Protein AF-A0A7Y4H2J7-F1 (afdb_monomer)

Foldseek 3Di:
DPVVLLVVQLVVQLVVLLVVLVVLVVVVVVVVVVCVVPVDDPPVVVVVSVVVCCVSCPPVVPPPCPPPDPVVVVVSSSVSSSVRSNVVSVVVVVVVVVVVVVVVVVVVVVVVVVVVPPD

Organism: NCBI:txid2721160

Secondary structure (DSSP, 8-state):
--HHHHHHHHHHHHHHHHHHHHHHHHHHHHHHHHHHHH----HHHHHHHHHHHHHHHTTGGGS--TT--HHHHHHHHHHHHHHHHHHHHHHHHHHHHHHHHHHHHHHHHHHHHHHTS--

Structure (mmCIF, N/CA/C/O backbone):
data_AF-A0A7Y4H2J7-F1
#
_entry.id   AF-A0A7Y4H2J7-F1
#
loop_
_atom_site.group_PDB
_atom_site.id
_atom_site.type_symbol
_atom_site.label_atom_id
_atom_site.label_alt_id
_atom_site.label_comp_id
_atom_site.label_asym_id
_atom_site.label_entity_id
_atom_site.label_seq_id
_atom_site.pdbx_PDB_ins_code
_atom_site.Cartn_x
_atom_site.Cartn_y
_atom_site.Cartn_z
_atom_site.occupancy
_atom_site.B_iso_or_equiv
_atom_site.auth_seq_id
_atom_site.auth_comp_id
_atom_site.auth_asym_id
_atom_site.auth_atom_id
_atom_site.pdbx_PDB_model_num
ATOM 1 N N . MET A 1 1 ? -19.366 -4.666 12.935 1.00 59.28 1 MET A N 1
ATOM 2 C CA . MET A 1 1 ? -18.239 -3.996 12.238 1.00 59.28 1 MET A CA 1
ATOM 3 C C . MET A 1 1 ? -18.706 -2.626 11.799 1.00 59.28 1 MET A C 1
ATOM 5 O O . MET A 1 1 ? -19.719 -2.571 11.117 1.00 59.28 1 MET A O 1
ATOM 9 N N . ASN A 1 2 ? -18.020 -1.538 12.163 1.00 81.06 2 ASN A N 1
ATOM 10 C CA . ASN A 1 2 ? -18.347 -0.237 11.579 1.00 81.06 2 ASN A CA 1
ATOM 11 C C . ASN A 1 2 ? -17.718 -0.185 10.178 1.00 81.06 2 ASN A C 1
ATOM 13 O O . ASN A 1 2 ? -16.576 0.245 10.022 1.00 81.06 2 ASN A O 1
ATOM 17 N N . ARG A 1 3 ? -18.420 -0.781 9.202 1.00 84.56 3 ARG A N 1
ATOM 18 C CA . ARG A 1 3 ? -17.918 -1.056 7.843 1.00 84.56 3 ARG A CA 1
ATOM 19 C C . ARG A 1 3 ? -17.367 0.211 7.187 1.00 84.56 3 ARG A C 1
ATOM 21 O O . ARG A 1 3 ? -16.305 0.156 6.586 1.00 84.56 3 ARG A O 1
ATOM 28 N N . LEU A 1 4 ? -18.022 1.349 7.420 1.00 88.88 4 LEU A N 1
ATOM 29 C CA . LEU A 1 4 ? -17.600 2.657 6.921 1.00 88.88 4 LEU A CA 1
ATOM 30 C C . LEU A 1 4 ? -16.194 3.041 7.395 1.00 88.88 4 LEU A C 1
ATOM 32 O O . LEU A 1 4 ? -15.359 3.380 6.572 1.00 88.88 4 LEU A O 1
ATOM 36 N N . ARG A 1 5 ? -15.886 2.899 8.692 1.00 87.75 5 ARG A N 1
ATOM 37 C CA . ARG A 1 5 ? -14.550 3.226 9.226 1.00 87.75 5 ARG A CA 1
ATOM 38 C C . ARG A 1 5 ? -13.448 2.366 8.606 1.00 87.75 5 ARG A C 1
ATOM 40 O O . ARG A 1 5 ? -12.391 2.890 8.282 1.00 87.75 5 ARG A O 1
ATOM 47 N N . TYR A 1 6 ? -13.689 1.062 8.449 1.00 91.69 6 TYR A N 1
ATOM 48 C CA . TYR A 1 6 ? -12.727 0.171 7.794 1.00 91.69 6 TYR A CA 1
ATOM 49 C C . TYR A 1 6 ? -12.506 0.577 6.332 1.00 91.69 6 TYR A C 1
ATOM 51 O O . TYR A 1 6 ? -11.363 0.715 5.914 1.00 91.69 6 TYR A O 1
ATOM 59 N N . LEU A 1 7 ? -13.589 0.836 5.590 1.00 93.06 7 LEU A N 1
ATOM 60 C CA . LEU A 1 7 ? -13.511 1.272 4.194 1.00 93.06 7 LEU A CA 1
ATOM 61 C C . LEU A 1 7 ? -12.771 2.606 4.049 1.00 93.06 7 LEU A C 1
ATOM 63 O O . LEU A 1 7 ? -11.954 2.740 3.146 1.00 93.06 7 LEU A O 1
ATOM 67 N N . THR A 1 8 ? -12.990 3.566 4.953 1.00 93.38 8 THR A N 1
ATOM 68 C CA . THR A 1 8 ? -12.246 4.834 4.958 1.00 93.38 8 THR A CA 1
ATOM 69 C C . THR A 1 8 ? -10.754 4.607 5.184 1.00 93.38 8 THR A C 1
ATOM 71 O O . THR A 1 8 ? -9.944 5.136 4.430 1.00 93.38 8 THR A O 1
ATOM 74 N N . ILE A 1 9 ? -10.376 3.799 6.182 1.00 92.19 9 ILE A N 1
ATOM 75 C CA . ILE A 1 9 ? -8.966 3.475 6.448 1.00 92.19 9 ILE A CA 1
ATOM 76 C C . ILE A 1 9 ? -8.343 2.789 5.226 1.00 92.19 9 ILE A C 1
ATOM 78 O O . ILE A 1 9 ? -7.267 3.186 4.788 1.00 92.19 9 ILE A O 1
ATOM 82 N N . ALA A 1 10 ? -9.035 1.807 4.643 1.00 94.56 10 ALA A N 1
ATOM 83 C CA . ALA A 1 10 ? -8.568 1.092 3.461 1.00 94.56 10 ALA A CA 1
ATOM 84 C C . ALA A 1 10 ? -8.386 2.020 2.252 1.00 94.56 10 ALA A C 1
ATOM 86 O O . ALA A 1 10 ? -7.359 1.945 1.586 1.00 94.56 10 ALA A O 1
ATOM 87 N N . ALA A 1 11 ? -9.331 2.930 1.997 1.00 95.06 11 ALA A N 1
ATOM 88 C CA . ALA A 1 11 ? -9.249 3.889 0.897 1.00 95.06 11 ALA A CA 1
ATOM 89 C C . ALA A 1 11 ? -8.085 4.880 1.068 1.00 95.06 11 ALA A C 1
ATOM 91 O O . ALA A 1 11 ? -7.360 5.156 0.111 1.00 95.06 11 ALA A O 1
ATOM 92 N N . VAL A 1 12 ? -7.870 5.381 2.290 1.00 96.19 12 VAL A N 1
ATOM 93 C CA . VAL A 1 12 ? -6.732 6.261 2.600 1.00 96.19 12 VAL A CA 1
ATOM 94 C C . VAL A 1 12 ? -5.415 5.520 2.380 1.00 96.19 12 VAL A C 1
ATOM 96 O O . VAL A 1 12 ? -4.541 6.028 1.684 1.00 96.19 12 VAL A O 1
ATOM 99 N N . LEU A 1 13 ? -5.285 4.301 2.908 1.00 95.62 13 LEU A N 1
ATOM 100 C CA . LEU A 1 13 ? -4.069 3.498 2.757 1.00 95.62 13 LEU A CA 1
ATOM 101 C C . LEU A 1 13 ? -3.811 3.108 1.298 1.00 95.62 13 LEU A C 1
ATOM 103 O O . LEU A 1 13 ? -2.668 3.170 0.858 1.00 95.62 13 LEU A O 1
ATOM 107 N N . ALA A 1 14 ? -4.855 2.788 0.530 1.00 94.69 14 ALA A N 1
ATOM 108 C CA . ALA A 1 14 ? -4.740 2.531 -0.903 1.00 94.69 14 ALA A CA 1
ATOM 109 C C . ALA A 1 14 ? -4.245 3.766 -1.667 1.00 94.69 14 ALA A C 1
ATOM 111 O O . ALA A 1 14 ? -3.372 3.654 -2.522 1.00 94.69 14 ALA A O 1
ATOM 112 N N . THR A 1 15 ? -4.759 4.952 -1.332 1.00 95.94 15 THR A N 1
ATOM 113 C CA . THR A 1 15 ? -4.336 6.214 -1.959 1.00 95.94 15 THR A CA 1
ATOM 114 C C . THR A 1 15 ? -2.878 6.530 -1.636 1.00 95.94 15 THR A C 1
ATOM 116 O O . THR A 1 15 ? -2.102 6.849 -2.533 1.00 95.94 15 THR A O 1
ATOM 119 N N . VAL A 1 16 ? -2.482 6.398 -0.366 1.00 95.31 16 VAL A N 1
ATOM 120 C CA . VAL A 1 16 ? -1.089 6.595 0.064 1.00 95.31 16 VAL A CA 1
ATOM 121 C C . VAL A 1 16 ? -0.165 5.612 -0.652 1.00 95.31 16 VAL A C 1
ATOM 123 O O . VAL A 1 16 ? 0.856 6.026 -1.193 1.00 95.31 16 VAL A O 1
ATOM 126 N N . HIS A 1 17 ? -0.543 4.333 -0.710 1.00 95.38 17 HIS A N 1
ATOM 127 C CA . HIS A 1 17 ? 0.221 3.311 -1.417 1.00 95.38 17 HIS A CA 1
ATOM 128 C C . HIS A 1 17 ? 0.386 3.646 -2.904 1.00 95.38 17 HIS A C 1
ATOM 130 O O . HIS A 1 17 ? 1.494 3.574 -3.430 1.00 95.38 17 HIS A O 1
ATOM 136 N N . LEU A 1 18 ? -0.696 4.054 -3.575 1.00 92.81 18 LEU A N 1
ATOM 137 C CA . LEU A 1 18 ? -0.660 4.429 -4.986 1.00 92.81 18 LEU A CA 1
ATOM 138 C C . LEU A 1 18 ? 0.305 5.594 -5.234 1.00 92.81 18 LEU A C 1
ATOM 140 O O . LEU A 1 18 ? 1.129 5.522 -6.141 1.00 92.81 18 LEU A O 1
ATOM 144 N N . LEU A 1 19 ? 0.239 6.648 -4.415 1.00 94.00 19 LEU A N 1
ATOM 145 C CA . LEU A 1 19 ? 1.144 7.794 -4.531 1.00 94.00 19 LEU A CA 1
ATOM 146 C C . LEU A 1 19 ? 2.604 7.397 -4.299 1.00 94.00 19 LEU A C 1
ATOM 148 O O . LEU A 1 19 ? 3.478 7.859 -5.034 1.00 94.00 19 LEU A O 1
ATOM 152 N N . LEU A 1 20 ? 2.873 6.526 -3.321 1.00 91.12 20 LEU A N 1
ATOM 153 C CA . LEU A 1 20 ? 4.211 5.977 -3.094 1.00 91.12 20 LEU A CA 1
ATOM 154 C C . LEU A 1 20 ? 4.704 5.184 -4.308 1.00 91.12 20 LEU A C 1
ATOM 156 O O . LEU A 1 20 ? 5.807 5.442 -4.780 1.00 91.12 20 LEU A O 1
ATOM 160 N N . ALA A 1 21 ? 3.888 4.276 -4.847 1.00 88.19 21 ALA A N 1
ATOM 161 C CA . ALA A 1 21 ? 4.245 3.464 -6.009 1.00 88.19 21 ALA A CA 1
ATOM 162 C C . ALA A 1 21 ? 4.537 4.322 -7.251 1.00 88.19 21 ALA A C 1
ATOM 164 O O . ALA A 1 21 ? 5.541 4.106 -7.926 1.00 88.19 21 ALA A O 1
ATOM 165 N N . LEU A 1 22 ? 3.710 5.337 -7.526 1.00 89.50 22 LEU A N 1
ATOM 166 C CA . LEU A 1 22 ? 3.918 6.260 -8.648 1.00 89.50 22 LEU A CA 1
ATOM 167 C C . LEU A 1 22 ? 5.172 7.120 -8.470 1.00 89.50 22 LEU A C 1
ATOM 169 O O . LEU A 1 22 ? 5.951 7.276 -9.409 1.00 89.50 22 LEU A O 1
ATOM 173 N N . SER A 1 23 ? 5.382 7.656 -7.264 1.00 88.44 23 SER A N 1
ATOM 174 C CA . SER A 1 23 ? 6.575 8.452 -6.953 1.00 88.44 23 SER A CA 1
ATOM 175 C C . SER A 1 23 ? 7.835 7.611 -7.119 1.00 88.44 23 SER A C 1
ATOM 177 O O . SER A 1 23 ? 8.835 8.077 -7.658 1.00 88.44 23 SER A O 1
ATOM 179 N N . PHE A 1 24 ? 7.767 6.349 -6.699 1.00 85.50 24 PHE A N 1
ATOM 180 C CA . PHE A 1 24 ? 8.875 5.424 -6.813 1.00 85.50 24 PHE A CA 1
ATOM 181 C C . PHE A 1 24 ? 9.199 5.073 -8.263 1.00 85.50 24 PHE A C 1
ATOM 183 O O . PHE A 1 24 ? 10.352 5.182 -8.666 1.00 85.50 24 PHE A O 1
ATOM 190 N N . LEU A 1 25 ? 8.184 4.756 -9.073 1.00 82.69 25 LEU A N 1
ATOM 191 C CA . LEU A 1 25 ? 8.354 4.534 -10.511 1.00 82.69 25 LEU A CA 1
ATOM 192 C C . LEU A 1 25 ? 9.017 5.734 -11.199 1.00 82.69 25 LEU A C 1
ATOM 194 O O . LEU A 1 25 ? 9.909 5.549 -12.024 1.00 82.69 25 LEU A O 1
ATOM 198 N N . LEU A 1 26 ? 8.628 6.959 -10.831 1.00 86.44 26 LEU A N 1
ATOM 199 C CA . LEU A 1 26 ? 9.217 8.179 -11.382 1.00 86.44 26 LEU A CA 1
ATOM 200 C C . LEU A 1 26 ? 10.697 8.337 -10.996 1.00 86.44 26 LEU A C 1
ATOM 202 O O . LEU A 1 26 ? 11.525 8.673 -11.843 1.00 86.44 26 LEU A O 1
ATOM 206 N N . VAL A 1 27 ? 11.041 8.070 -9.732 1.00 83.88 27 VAL A N 1
ATOM 207 C CA . VAL A 1 27 ? 12.430 8.108 -9.251 1.00 83.88 27 VAL A CA 1
ATOM 208 C C . VAL A 1 27 ? 13.273 7.034 -9.938 1.00 83.88 27 VAL A C 1
ATOM 210 O O . VAL A 1 27 ? 14.350 7.347 -10.437 1.00 83.88 27 VAL A O 1
ATOM 213 N N . SER A 1 28 ? 12.782 5.796 -10.025 1.00 78.94 28 SER A N 1
ATOM 214 C CA . SER A 1 28 ? 13.473 4.701 -10.714 1.00 78.94 28 SER A CA 1
ATOM 215 C C . SER A 1 28 ? 13.702 5.009 -12.193 1.00 78.94 28 SER A C 1
ATOM 217 O O . SER A 1 28 ? 14.790 4.753 -12.702 1.00 78.94 28 SER A O 1
ATOM 219 N N . PHE A 1 29 ? 12.720 5.609 -12.872 1.00 80.75 29 PHE A N 1
ATOM 220 C CA . PHE A 1 29 ? 12.871 6.047 -14.260 1.00 80.75 29 PHE A CA 1
ATOM 221 C C . PHE A 1 29 ? 13.964 7.118 -14.403 1.00 80.75 29 PHE A C 1
ATOM 223 O O . PHE A 1 29 ? 14.843 6.985 -15.252 1.00 80.75 29 PHE A O 1
ATOM 230 N N . SER A 1 30 ? 13.959 8.130 -13.527 1.00 81.69 30 SER A N 1
ATOM 231 C CA . SER A 1 30 ? 14.956 9.211 -13.515 1.00 81.69 30 SER A CA 1
ATOM 232 C C . SER A 1 30 ? 16.381 8.703 -13.243 1.00 81.69 30 SER A C 1
ATOM 234 O O . SER A 1 30 ? 17.330 9.060 -13.948 1.00 81.69 30 SER A O 1
ATOM 236 N N . LEU A 1 31 ? 16.538 7.803 -12.265 1.00 76.81 31 LEU A N 1
ATOM 237 C CA . LEU A 1 31 ? 17.818 7.148 -11.974 1.00 76.81 31 LEU A CA 1
ATOM 238 C C . LEU A 1 31 ? 18.293 6.290 -13.151 1.00 76.81 31 LEU A C 1
ATOM 240 O O . LEU A 1 31 ? 19.470 6.335 -13.505 1.00 76.81 31 LEU A O 1
ATOM 244 N N . GLY A 1 32 ? 17.375 5.560 -13.793 1.00 72.00 32 GLY A N 1
ATOM 245 C CA . GLY A 1 32 ? 17.662 4.784 -14.994 1.00 72.00 32 GLY A CA 1
ATOM 246 C C . GLY A 1 32 ? 18.234 5.654 -16.112 1.00 72.00 32 GLY A C 1
ATOM 247 O O . GLY A 1 32 ? 19.284 5.323 -16.658 1.00 72.00 32 GLY A O 1
ATOM 248 N N . THR A 1 33 ? 17.607 6.800 -16.401 1.00 75.81 33 THR A N 1
ATOM 249 C CA . THR A 1 33 ? 18.108 7.751 -17.408 1.00 75.81 33 THR A CA 1
ATOM 250 C C . THR A 1 33 ? 19.465 8.348 -17.030 1.00 75.81 33 THR A C 1
ATOM 252 O O . THR A 1 33 ? 20.367 8.381 -17.862 1.00 75.81 33 THR A O 1
ATOM 255 N N . GLY A 1 34 ? 19.672 8.718 -15.761 1.00 68.00 34 GLY A N 1
ATOM 256 C CA . GLY A 1 34 ? 20.949 9.273 -15.297 1.00 68.00 34 GLY A CA 1
ATOM 257 C C . GLY A 1 34 ? 22.117 8.280 -15.350 1.00 68.00 34 GLY A C 1
ATOM 258 O O . GLY A 1 34 ? 23.270 8.687 -15.514 1.00 68.00 34 GLY A O 1
ATOM 259 N N . ARG A 1 35 ? 21.849 6.970 -15.257 1.00 67.25 35 ARG A N 1
ATOM 260 C CA . ARG A 1 35 ? 22.872 5.925 -15.431 1.00 67.25 35 ARG A CA 1
ATOM 261 C C . ARG A 1 35 ? 23.418 5.889 -16.857 1.00 67.25 35 ARG A C 1
ATOM 263 O O . ARG A 1 35 ? 24.622 5.718 -17.037 1.00 67.25 35 ARG A O 1
ATOM 270 N N . PHE A 1 36 ? 22.548 6.052 -17.855 1.00 64.69 36 PHE A N 1
ATOM 271 C CA . PHE A 1 36 ? 22.956 6.064 -19.263 1.00 64.69 36 PHE A CA 1
ATOM 272 C C . PHE A 1 36 ? 23.845 7.266 -19.598 1.00 64.69 36 PHE A C 1
ATOM 274 O O . PHE A 1 36 ? 24.759 7.120 -20.406 1.00 64.69 36 PHE A O 1
ATOM 281 N N . ASP A 1 37 ? 23.640 8.398 -18.923 1.00 67.44 37 ASP A N 1
ATOM 282 C CA . ASP A 1 37 ? 24.436 9.610 -19.141 1.00 67.44 37 ASP A CA 1
ATOM 283 C C . ASP A 1 37 ? 25.767 9.614 -18.368 1.00 67.44 37 ASP A C 1
ATOM 285 O O . ASP A 1 37 ? 26.753 10.183 -18.833 1.00 67.44 37 ASP A O 1
ATOM 289 N N . SER A 1 38 ? 25.819 8.995 -17.182 1.00 66.25 38 SER A N 1
ATOM 290 C CA . SER A 1 38 ? 26.983 9.081 -16.280 1.00 66.25 38 SER A CA 1
ATOM 291 C C . SER A 1 38 ? 27.955 7.899 -16.355 1.00 66.25 38 SER A C 1
ATOM 293 O O . SER A 1 38 ? 29.102 8.041 -15.936 1.00 66.25 38 SER A O 1
ATOM 295 N N . GLY A 1 39 ? 27.523 6.730 -16.849 1.00 65.69 39 GLY A N 1
ATOM 296 C CA . GLY A 1 39 ? 28.357 5.521 -16.946 1.00 65.69 39 GLY A CA 1
ATOM 297 C C . GLY A 1 39 ? 28.882 4.971 -15.606 1.00 65.69 39 GLY A C 1
ATOM 298 O O . GLY A 1 39 ? 29.746 4.097 -15.608 1.00 65.69 39 GLY A O 1
ATOM 299 N N . GLY A 1 40 ? 28.399 5.485 -14.469 1.00 69.25 40 GLY A N 1
ATOM 300 C CA . GLY A 1 40 ? 28.871 5.129 -13.129 1.00 69.25 40 GLY A CA 1
ATOM 301 C C . GLY A 1 40 ? 28.232 3.859 -12.555 1.00 69.25 40 GLY A C 1
ATOM 302 O O . GLY A 1 40 ? 27.118 3.483 -12.923 1.00 69.25 40 GLY A O 1
ATOM 303 N N . ASP A 1 41 ? 28.926 3.217 -11.609 1.00 70.62 41 ASP A N 1
ATOM 304 C CA . ASP A 1 41 ? 28.403 2.073 -10.851 1.00 70.62 41 ASP A CA 1
ATOM 305 C C . ASP A 1 41 ? 27.268 2.524 -9.913 1.00 70.62 41 ASP A C 1
ATOM 307 O O . ASP A 1 41 ? 27.469 3.313 -8.989 1.00 70.62 41 ASP A O 1
ATOM 311 N N . MET A 1 42 ? 26.058 2.027 -10.178 1.00 72.06 42 MET A N 1
ATOM 312 C CA . MET A 1 42 ? 24.835 2.311 -9.417 1.00 72.06 42 MET A CA 1
ATOM 313 C C . MET A 1 42 ? 24.269 1.061 -8.725 1.00 72.06 42 MET A C 1
ATOM 315 O O . MET A 1 42 ? 23.106 1.053 -8.322 1.00 72.06 42 MET A O 1
ATOM 319 N N . SER A 1 43 ? 25.077 0.012 -8.547 1.00 77.00 43 SER A N 1
ATOM 320 C CA . SER A 1 43 ? 24.641 -1.295 -8.027 1.00 77.00 43 SER A CA 1
ATOM 321 C C . SER A 1 43 ? 23.847 -1.233 -6.710 1.00 77.00 43 SER A C 1
ATOM 323 O O . SER A 1 4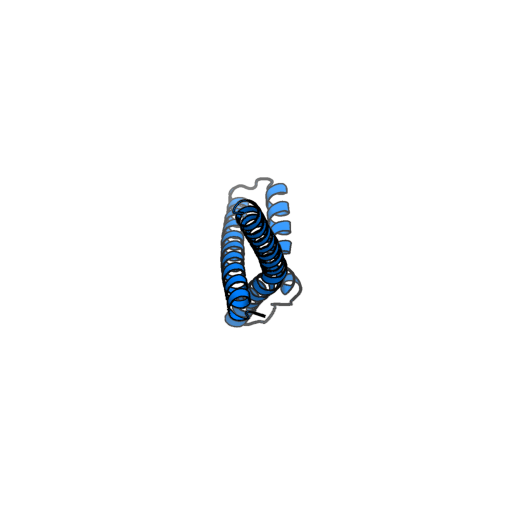3 ? 22.857 -1.948 -6.544 1.00 77.00 43 SER A O 1
ATOM 325 N N . GLN A 1 44 ? 24.212 -0.345 -5.778 1.00 80.12 44 GLN A N 1
ATOM 326 C CA . GLN A 1 44 ? 23.469 -0.172 -4.519 1.00 80.12 44 GLN A CA 1
ATOM 327 C C . GLN A 1 44 ? 22.095 0.482 -4.716 1.00 80.12 44 GLN A C 1
ATOM 329 O O . GLN A 1 44 ? 21.113 0.054 -4.109 1.00 80.12 44 GLN A O 1
ATOM 334 N N . LEU A 1 45 ? 22.013 1.502 -5.574 1.00 79.38 45 LEU A N 1
ATOM 335 C CA . LEU A 1 45 ? 20.755 2.179 -5.896 1.00 79.38 45 LEU A CA 1
ATOM 336 C C . LEU A 1 45 ? 19.806 1.238 -6.640 1.00 79.38 45 LEU A C 1
ATOM 338 O O . LEU A 1 45 ? 18.615 1.226 -6.353 1.00 79.38 45 LEU A O 1
ATOM 342 N N . GLU A 1 46 ? 20.338 0.412 -7.538 1.00 77.38 46 GLU A N 1
ATOM 343 C CA . GLU A 1 46 ? 19.584 -0.595 -8.287 1.00 77.3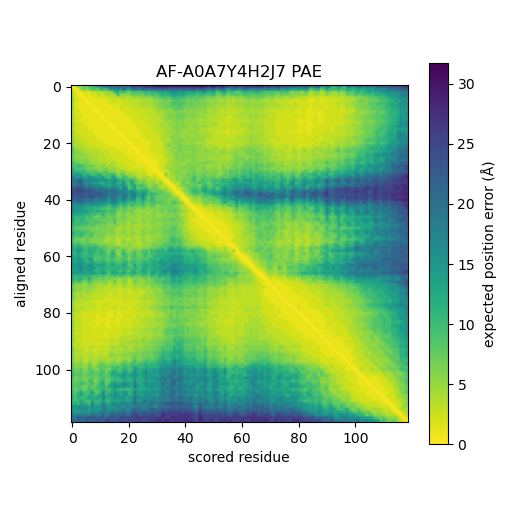8 46 GLU A CA 1
ATOM 344 C C . GLU A 1 46 ? 19.034 -1.701 -7.370 1.00 77.38 46 GLU A C 1
ATOM 346 O O . GLU A 1 46 ? 17.881 -2.110 -7.508 1.00 77.38 46 GLU A O 1
ATOM 351 N N . SER A 1 47 ? 19.805 -2.125 -6.362 1.00 82.31 47 SER A N 1
ATOM 352 C CA . SER A 1 47 ? 19.350 -3.079 -5.341 1.00 82.31 47 SER A CA 1
ATOM 353 C C . SER A 1 47 ? 18.195 -2.526 -4.495 1.00 82.31 47 SER A C 1
ATOM 355 O O . SER A 1 47 ? 17.166 -3.184 -4.331 1.00 82.31 47 SER A O 1
ATOM 357 N N . ILE A 1 48 ? 18.316 -1.281 -4.016 1.00 82.94 48 ILE A N 1
ATOM 358 C CA . ILE A 1 48 ? 17.244 -0.605 -3.267 1.00 82.94 48 ILE A CA 1
ATOM 359 C C . ILE A 1 48 ? 16.017 -0.388 -4.161 1.00 82.94 48 ILE A C 1
ATOM 361 O O . ILE A 1 48 ? 14.891 -0.618 -3.718 1.00 82.94 48 ILE A O 1
ATOM 365 N N . ALA A 1 49 ? 16.239 0.008 -5.420 1.00 80.00 49 ALA A N 1
ATOM 366 C CA . ALA A 1 49 ? 15.199 0.144 -6.432 1.00 80.00 49 ALA A CA 1
ATOM 367 C C . ALA A 1 49 ? 14.398 -1.151 -6.580 1.00 80.00 49 ALA A C 1
ATOM 369 O O . ALA A 1 49 ? 13.178 -1.157 -6.445 1.00 80.00 49 ALA A O 1
ATOM 370 N N . THR A 1 50 ? 15.107 -2.259 -6.763 1.00 81.06 50 THR A N 1
ATOM 371 C CA . THR A 1 50 ? 14.516 -3.584 -6.949 1.00 81.06 50 THR A CA 1
ATOM 372 C C . THR A 1 50 ? 13.739 -4.033 -5.715 1.00 81.06 50 THR A C 1
ATOM 374 O O . THR A 1 50 ? 12.581 -4.419 -5.833 1.00 81.06 50 THR A O 1
ATOM 377 N N . ALA A 1 51 ? 14.321 -3.915 -4.517 1.00 84.06 51 ALA A N 1
ATOM 378 C CA . ALA A 1 51 ? 13.663 -4.331 -3.279 1.00 84.06 51 ALA A CA 1
ATOM 379 C C . ALA A 1 51 ? 12.367 -3.548 -3.001 1.00 84.06 51 ALA A C 1
ATOM 381 O O . ALA A 1 51 ? 11.365 -4.116 -2.565 1.00 84.06 51 ALA A O 1
ATOM 382 N N . LEU A 1 52 ? 12.370 -2.240 -3.264 1.00 82.75 52 LEU A N 1
ATOM 383 C CA . LEU A 1 52 ? 11.188 -1.394 -3.103 1.00 82.75 52 LEU A CA 1
ATOM 384 C C . LEU A 1 52 ? 10.148 -1.649 -4.197 1.00 82.75 52 LEU A C 1
ATOM 386 O O . LEU A 1 52 ? 8.958 -1.678 -3.889 1.00 82.75 52 LEU A O 1
ATOM 390 N N . SER A 1 53 ? 10.570 -1.892 -5.439 1.00 80.62 53 SER A N 1
ATOM 391 C CA . SER A 1 53 ? 9.672 -2.336 -6.508 1.00 80.62 53 SER A CA 1
ATOM 392 C C . SER A 1 53 ? 9.009 -3.664 -6.158 1.00 80.62 53 SER A C 1
ATOM 394 O O . SER A 1 53 ? 7.792 -3.772 -6.275 1.00 80.62 53 SER A O 1
ATOM 396 N N . ASP A 1 54 ? 9.760 -4.638 -5.648 1.00 82.81 54 ASP A N 1
ATOM 397 C CA . ASP A 1 54 ? 9.213 -5.919 -5.203 1.00 82.81 54 ASP A CA 1
ATOM 398 C C . ASP A 1 54 ? 8.216 -5.741 -4.057 1.00 82.81 54 ASP A C 1
ATOM 400 O O . ASP A 1 54 ? 7.141 -6.338 -4.076 1.00 82.81 54 ASP A O 1
ATOM 404 N N . ALA A 1 55 ? 8.525 -4.893 -3.076 1.00 82.06 55 ALA A N 1
ATOM 405 C CA . ALA A 1 55 ? 7.632 -4.639 -1.950 1.00 82.06 55 ALA A CA 1
ATOM 406 C C . ALA A 1 55 ? 6.336 -3.930 -2.377 1.00 82.06 55 ALA A C 1
ATOM 408 O O . ALA A 1 55 ? 5.250 -4.350 -1.983 1.00 82.06 55 ALA A O 1
ATOM 409 N N . LEU A 1 56 ? 6.443 -2.874 -3.188 1.00 83.81 56 LEU A N 1
ATOM 410 C CA . LEU A 1 56 ? 5.307 -2.043 -3.599 1.00 83.81 56 LEU A CA 1
ATOM 411 C C . LEU A 1 56 ? 4.448 -2.714 -4.673 1.00 83.81 56 LEU A C 1
ATOM 413 O O . LEU A 1 56 ? 3.244 -2.477 -4.731 1.00 83.81 56 LEU A O 1
ATOM 417 N N . LEU A 1 57 ? 5.042 -3.536 -5.538 1.00 82.56 57 LEU A N 1
ATOM 418 C CA . LEU A 1 57 ? 4.327 -4.208 -6.624 1.00 82.56 57 LEU A CA 1
ATOM 419 C C . LEU A 1 57 ? 3.929 -5.642 -6.273 1.00 82.56 57 LEU A C 1
ATOM 421 O O . LEU A 1 57 ? 3.143 -6.234 -7.001 1.00 82.56 57 LEU A O 1
ATOM 425 N N . SER A 1 58 ? 4.406 -6.233 -5.180 1.00 83.69 58 SER A N 1
ATOM 426 C CA . SER A 1 58 ? 3.875 -7.519 -4.720 1.00 83.69 58 SER A CA 1
ATOM 427 C C . SER A 1 58 ? 2.418 -7.364 -4.257 1.00 83.69 58 SER A C 1
ATOM 429 O O . SER A 1 58 ? 2.107 -6.386 -3.584 1.00 83.69 58 SER A O 1
ATOM 431 N N . PRO A 1 59 ? 1.512 -8.311 -4.564 1.00 74.25 59 PRO A N 1
ATOM 432 C CA . PRO A 1 59 ? 1.757 -9.567 -5.275 1.00 74.25 59 PRO A CA 1
ATOM 433 C C . PRO A 1 59 ? 1.639 -9.459 -6.805 1.00 74.25 59 PRO A C 1
ATOM 435 O O . PRO A 1 59 ? 1.903 -10.444 -7.497 1.00 74.25 59 PRO A O 1
ATOM 438 N N . ILE A 1 60 ? 1.234 -8.304 -7.349 1.00 80.88 60 ILE A N 1
ATOM 439 C CA . ILE A 1 60 ? 0.972 -8.148 -8.789 1.00 80.88 60 ILE A CA 1
ATOM 440 C C . ILE A 1 60 ? 2.223 -8.240 -9.663 1.00 80.88 60 ILE A C 1
ATOM 442 O O . ILE A 1 60 ? 2.091 -8.462 -10.860 1.00 80.88 60 ILE A O 1
ATOM 446 N N . SER A 1 61 ? 3.424 -8.124 -9.093 1.00 71.12 61 SER A N 1
ATOM 447 C CA . SER A 1 61 ? 4.693 -8.326 -9.806 1.00 71.12 61 SER A CA 1
ATOM 448 C C . SER A 1 61 ? 4.795 -9.708 -10.459 1.00 71.12 61 SER A C 1
ATOM 450 O O . SER A 1 61 ? 5.568 -9.896 -11.391 1.00 71.12 61 SER A O 1
ATOM 452 N N . ARG A 1 62 ? 3.985 -10.672 -10.002 1.00 73.94 62 ARG A N 1
ATOM 453 C CA . ARG A 1 62 ? 3.884 -12.026 -10.566 1.00 73.94 62 ARG A CA 1
ATOM 454 C C . ARG A 1 62 ? 2.768 -12.186 -11.596 1.00 73.94 62 ARG A C 1
ATOM 456 O O . ARG A 1 62 ? 2.630 -13.265 -12.164 1.00 73.94 62 ARG A O 1
ATOM 463 N N . VAL A 1 63 ? 1.943 -11.160 -11.802 1.00 77.06 63 VAL A N 1
ATOM 464 C CA . VAL A 1 63 ? 0.883 -11.171 -12.812 1.00 77.06 63 VAL A CA 1
ATOM 465 C C . VAL A 1 63 ? 1.524 -10.836 -14.158 1.00 77.06 63 VAL A C 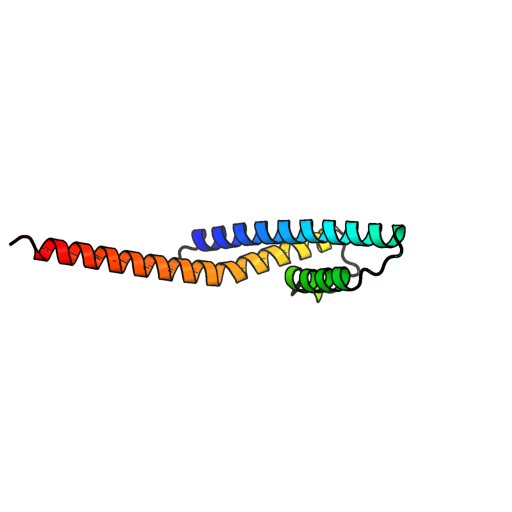1
ATOM 467 O O . VAL A 1 63 ? 2.093 -9.751 -14.298 1.00 77.06 63 VAL A O 1
ATOM 470 N N . PRO A 1 64 ? 1.447 -11.733 -15.157 1.00 74.38 64 PRO A N 1
ATOM 471 C CA . PRO A 1 64 ? 1.913 -11.423 -16.498 1.00 74.38 64 PRO A CA 1
ATOM 472 C C . PRO A 1 64 ? 1.092 -10.256 -17.047 1.00 74.38 64 PRO A C 1
ATOM 474 O O . PRO A 1 64 ? -0.117 -10.374 -17.235 1.00 74.38 64 PRO A O 1
ATOM 477 N N . ASN A 1 65 ? 1.749 -9.123 -17.283 1.00 73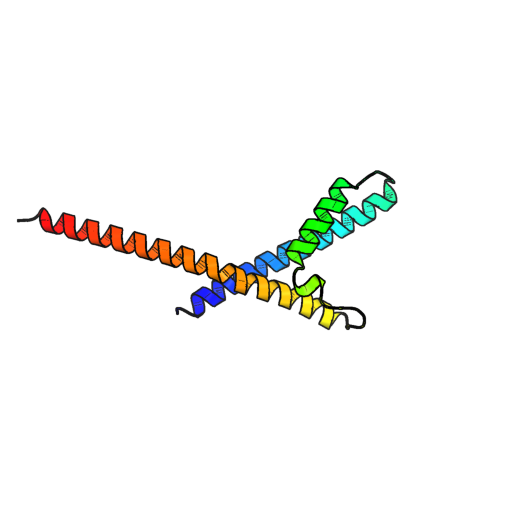.94 65 ASN A N 1
ATOM 478 C CA . ASN A 1 65 ? 1.120 -7.948 -17.890 1.00 73.94 65 ASN A CA 1
ATOM 479 C C . ASN A 1 65 ? 1.408 -7.849 -19.397 1.00 73.94 65 ASN A C 1
ATOM 481 O O . ASN A 1 65 ? 0.940 -6.923 -20.063 1.00 73.94 65 ASN A O 1
ATOM 485 N N . GLU A 1 66 ? 2.174 -8.799 -19.941 1.00 75.94 66 GLU A N 1
ATOM 486 C CA . GLU A 1 66 ? 2.476 -8.884 -21.367 1.00 75.94 66 GLU A CA 1
ATOM 487 C C . GLU A 1 66 ? 1.189 -9.077 -22.180 1.00 75.94 66 GLU A C 1
ATOM 489 O O . GLU A 1 66 ? 0.342 -9.908 -21.858 1.00 75.94 66 GLU A O 1
ATOM 494 N N . GLY A 1 67 ? 1.019 -8.271 -23.228 1.00 79.19 67 GLY A N 1
ATOM 495 C CA . GLY A 1 67 ? -0.170 -8.307 -24.084 1.00 79.19 67 GLY A CA 1
ATOM 496 C C . GLY A 1 67 ? -1.409 -7.599 -23.520 1.00 79.19 67 GLY A C 1
ATOM 497 O O . GLY A 1 67 ? -2.403 -7.477 -24.236 1.00 79.19 67 GLY A O 1
ATOM 498 N N . LEU A 1 68 ? -1.372 -7.077 -22.286 1.00 85.50 68 LEU A N 1
ATOM 499 C CA . LEU A 1 68 ? -2.454 -6.236 -21.769 1.00 85.50 68 LEU A CA 1
ATOM 500 C C . LEU A 1 68 ? -2.432 -4.855 -22.426 1.00 85.50 68 LEU A C 1
ATOM 502 O O . LEU A 1 68 ? -1.374 -4.248 -22.604 1.00 85.50 68 LEU A O 1
ATOM 506 N N . SER A 1 69 ? -3.616 -4.318 -22.719 1.00 89.44 69 SER A N 1
ATOM 507 C CA . SER A 1 69 ? -3.751 -2.923 -23.138 1.00 89.44 69 SER A CA 1
ATOM 508 C C . SER A 1 69 ? -3.327 -1.975 -22.010 1.00 89.44 69 SER A C 1
ATOM 510 O O . SER A 1 69 ? -3.459 -2.296 -20.827 1.00 89.44 69 SER A O 1
ATOM 512 N N . SER A 1 70 ? -2.848 -0.777 -22.360 1.00 87.31 70 SER A N 1
ATOM 513 C CA . SER A 1 70 ? -2.406 0.217 -21.367 1.00 87.31 70 SER A CA 1
ATOM 514 C C . SER A 1 70 ? -3.446 0.490 -20.258 1.00 87.31 70 SER A C 1
ATOM 516 O O . SER A 1 70 ? -3.065 0.475 -19.087 1.00 87.31 70 SER A O 1
ATOM 518 N N . PRO A 1 71 ? -4.758 0.632 -20.547 1.00 91.94 71 PRO A N 1
ATOM 519 C CA . PRO A 1 71 ? -5.767 0.781 -19.495 1.00 91.94 71 PRO A CA 1
ATOM 520 C C . PRO A 1 71 ? -5.823 -0.399 -18.513 1.00 91.94 71 PRO A C 1
ATOM 522 O O . PRO A 1 71 ? -5.996 -0.191 -17.314 1.00 91.94 71 PRO A O 1
ATOM 525 N N . LEU A 1 72 ? -5.654 -1.634 -19.000 1.00 88.38 72 LEU A N 1
ATOM 526 C CA . LEU A 1 72 ? -5.654 -2.834 -18.158 1.00 88.38 72 LEU A CA 1
ATOM 527 C C . LEU A 1 72 ? -4.410 -2.899 -17.269 1.00 88.38 72 LEU A C 1
ATOM 529 O O . LEU A 1 72 ? -4.526 -3.255 -16.100 1.00 88.38 72 LEU A O 1
ATOM 533 N N . GLN A 1 73 ? -3.247 -2.488 -17.774 1.00 87.44 73 GLN A N 1
ATOM 534 C CA . GLN A 1 73 ? -2.026 -2.401 -16.965 1.00 87.44 73 GLN A CA 1
ATOM 535 C C . GLN A 1 73 ? -2.203 -1.415 -15.799 1.00 87.44 73 GLN A C 1
ATOM 537 O O . GLN A 1 73 ? -1.886 -1.733 -14.653 1.00 87.44 73 GLN A O 1
ATOM 542 N N . TRP A 1 74 ? -2.808 -0.249 -16.054 1.00 88.31 74 TRP A N 1
ATOM 543 C CA . TRP A 1 74 ? -3.140 0.710 -14.995 1.00 88.31 74 TRP A CA 1
ATOM 544 C C . TRP A 1 74 ? -4.190 0.178 -14.018 1.00 88.31 74 TRP A C 1
ATOM 546 O O . TRP A 1 74 ? -4.079 0.411 -12.814 1.00 88.31 74 TRP A O 1
ATOM 556 N N . ALA A 1 75 ? -5.176 -0.581 -14.499 1.00 90.12 75 ALA A N 1
ATOM 557 C CA . ALA A 1 75 ? -6.156 -1.232 -13.634 1.00 90.12 75 ALA A CA 1
ATOM 558 C C . ALA A 1 75 ? -5.498 -2.239 -12.674 1.00 90.12 75 ALA A C 1
ATOM 560 O O . ALA A 1 75 ? -5.873 -2.294 -11.503 1.00 90.12 75 ALA A O 1
ATOM 561 N N . VAL A 1 76 ? -4.483 -2.979 -13.130 1.00 88.44 76 VAL A N 1
ATOM 562 C CA . VAL A 1 76 ? -3.699 -3.895 -12.285 1.00 88.44 76 VAL A CA 1
ATOM 563 C C . VAL A 1 76 ? -2.939 -3.124 -11.196 1.00 88.44 76 VAL A C 1
ATOM 565 O O . VAL A 1 76 ? -3.011 -3.495 -10.023 1.00 88.44 76 VAL A O 1
ATOM 568 N N . VAL A 1 77 ? -2.296 -2.000 -11.536 1.00 88.38 77 VAL A N 1
ATOM 569 C CA . VAL A 1 77 ? -1.606 -1.123 -10.563 1.00 88.38 77 VAL A CA 1
ATOM 570 C C . VAL A 1 77 ? -2.574 -0.532 -9.526 1.00 88.38 77 VAL A C 1
ATOM 572 O O . VAL A 1 77 ? -2.281 -0.516 -8.324 1.00 88.38 77 VAL A O 1
ATOM 575 N N . LEU A 1 78 ? -3.753 -0.078 -9.963 1.00 90.38 78 LEU A N 1
ATOM 576 C CA . LEU A 1 78 ? -4.804 0.412 -9.066 1.00 90.38 78 LEU A CA 1
ATOM 577 C C . LEU A 1 78 ? -5.315 -0.705 -8.148 1.00 90.38 78 LEU A C 1
ATOM 579 O O . LEU A 1 78 ? -5.425 -0.505 -6.937 1.00 90.38 78 LEU A O 1
ATOM 583 N N . GLY A 1 79 ? -5.569 -1.892 -8.702 1.00 91.06 79 GLY A N 1
ATOM 584 C CA . GLY A 1 79 ? -5.996 -3.072 -7.954 1.00 91.06 79 GLY A CA 1
ATOM 585 C C . GLY A 1 79 ? -4.994 -3.477 -6.873 1.00 91.06 79 GLY A C 1
ATOM 586 O O . GLY A 1 79 ? -5.394 -3.750 -5.742 1.00 91.06 79 GLY A O 1
ATOM 587 N N . ASN A 1 80 ? -3.695 -3.425 -7.177 1.00 92.81 80 ASN A N 1
ATOM 588 C CA . ASN A 1 80 ? -2.632 -3.665 -6.201 1.00 92.81 80 ASN A CA 1
ATOM 589 C C . ASN A 1 80 ? -2.700 -2.696 -5.016 1.00 92.81 80 ASN A C 1
ATOM 591 O O . ASN A 1 80 ? -2.638 -3.106 -3.860 1.00 92.81 80 ASN A O 1
ATOM 595 N N . SER A 1 81 ? -2.896 -1.408 -5.297 1.00 93.38 81 SER A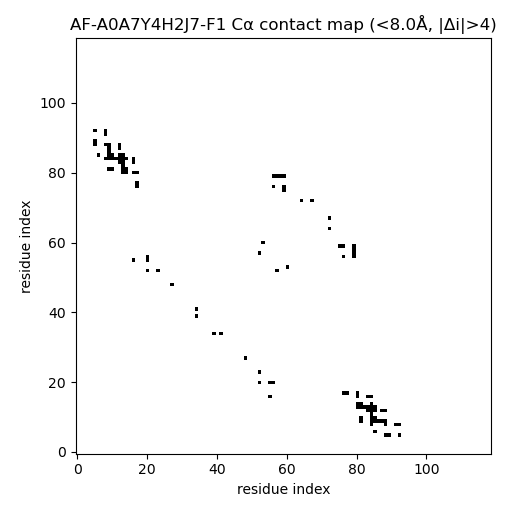 N 1
ATOM 596 C CA . SER A 1 81 ? -3.001 -0.392 -4.246 1.00 93.38 81 SER A CA 1
ATOM 597 C C . SER A 1 81 ? -4.249 -0.582 -3.382 1.00 93.38 81 SER A C 1
ATOM 599 O O . SER A 1 81 ? -4.179 -0.452 -2.161 1.00 93.38 81 SER A O 1
ATOM 601 N N . ILE A 1 82 ? -5.381 -0.959 -3.987 1.00 93.75 82 ILE A N 1
ATOM 602 C CA . ILE A 1 82 ? -6.607 -1.307 -3.253 1.00 93.75 82 ILE A CA 1
ATOM 603 C C . ILE A 1 82 ? -6.369 -2.516 -2.342 1.00 93.75 82 ILE A C 1
ATOM 605 O O . ILE A 1 82 ? -6.788 -2.498 -1.183 1.00 93.75 82 ILE A O 1
ATOM 609 N N . LEU A 1 83 ? -5.678 -3.545 -2.839 1.00 93.25 83 LEU A N 1
ATOM 610 C CA . LEU A 1 83 ? -5.356 -4.742 -2.068 1.00 93.25 83 LEU A CA 1
ATOM 611 C C . LEU A 1 83 ? -4.478 -4.405 -0.857 1.00 93.25 83 LEU A C 1
ATOM 613 O O . LEU A 1 83 ? -4.823 -4.783 0.263 1.00 93.25 83 LEU A O 1
ATOM 617 N N . TRP A 1 84 ? -3.407 -3.632 -1.051 1.00 93.50 84 TRP A N 1
ATOM 618 C CA . TRP A 1 84 ? -2.567 -3.146 0.047 1.00 93.50 84 TRP A CA 1
ATOM 619 C C . TRP A 1 84 ? -3.352 -2.319 1.058 1.00 93.50 84 TRP A C 1
ATOM 621 O O . TRP A 1 84 ? -3.226 -2.542 2.262 1.00 93.50 84 TRP A O 1
ATOM 631 N N . GLY A 1 85 ? -4.214 -1.415 0.588 1.00 93.31 85 GLY A N 1
ATOM 632 C CA . GLY A 1 85 ? -5.090 -0.638 1.458 1.00 93.31 85 GLY A CA 1
ATOM 633 C C . GLY A 1 85 ? -5.998 -1.522 2.312 1.00 93.31 85 GLY A C 1
ATOM 634 O O . GLY A 1 85 ? -6.087 -1.330 3.525 1.00 93.31 85 GLY A O 1
ATOM 635 N N . ALA A 1 86 ? -6.624 -2.534 1.710 1.00 92.94 86 ALA A N 1
ATOM 636 C CA . ALA A 1 86 ? -7.492 -3.477 2.411 1.00 92.94 86 ALA A CA 1
ATOM 637 C C . ALA A 1 86 ? -6.730 -4.332 3.437 1.00 92.94 86 ALA A C 1
ATOM 639 O O . ALA A 1 86 ? -7.207 -4.502 4.565 1.00 92.94 86 ALA A O 1
ATOM 640 N N . VAL A 1 87 ? -5.547 -4.835 3.070 1.00 93.06 87 VAL A N 1
ATOM 641 C CA . VAL A 1 87 ? -4.692 -5.653 3.943 1.00 93.06 87 VAL A CA 1
ATOM 642 C C . VAL A 1 87 ? -4.180 -4.830 5.124 1.00 93.06 87 VAL A C 1
ATOM 644 O O . VAL A 1 87 ? -4.346 -5.249 6.268 1.00 93.06 87 VAL A O 1
ATOM 647 N N . LEU A 1 88 ? -3.630 -3.637 4.883 1.00 92.75 88 LEU A N 1
ATOM 648 C CA . LEU A 1 88 ? -3.097 -2.759 5.932 1.00 92.75 88 LEU A CA 1
ATOM 649 C C . LEU A 1 88 ? -4.194 -2.169 6.827 1.00 92.75 88 LEU A C 1
ATOM 651 O O . LEU A 1 88 ? -3.954 -1.890 8.004 1.00 92.75 88 LEU A O 1
ATOM 655 N 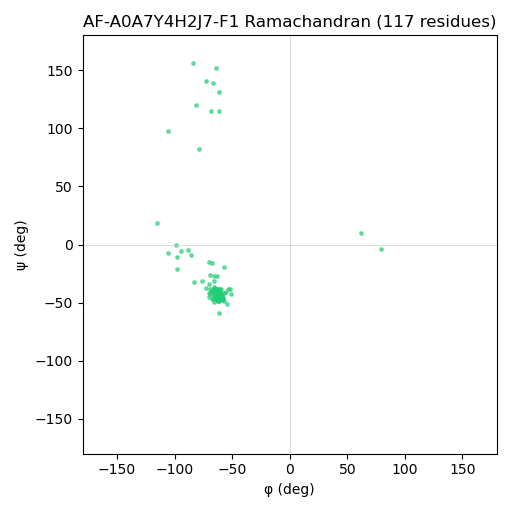N . ALA A 1 89 ? -5.421 -2.027 6.324 1.00 92.94 89 ALA A N 1
ATOM 656 C CA . ALA A 1 89 ? -6.541 -1.574 7.139 1.00 92.94 89 ALA A CA 1
ATOM 657 C C . ALA A 1 89 ? -6.881 -2.547 8.278 1.00 92.94 89 ALA A C 1
ATOM 659 O O . ALA A 1 89 ? -7.378 -2.107 9.316 1.00 92.94 89 ALA A O 1
ATOM 660 N N . VAL A 1 90 ? -6.596 -3.847 8.130 1.00 91.88 90 VAL A N 1
ATOM 661 C CA . VAL A 1 90 ? -6.861 -4.863 9.163 1.00 91.88 90 VAL A CA 1
ATOM 662 C C . VAL A 1 90 ? -6.076 -4.594 10.458 1.00 91.88 90 VAL A C 1
ATOM 664 O O . VAL A 1 90 ? -6.722 -4.400 11.495 1.00 91.88 90 VAL A O 1
ATOM 667 N N . PRO A 1 91 ? -4.726 -4.536 10.460 1.00 92.69 91 PRO A N 1
ATOM 668 C CA . PRO A 1 91 ? -3.962 -4.263 11.674 1.00 92.69 91 PRO A CA 1
ATOM 669 C C . PRO A 1 91 ? -4.214 -2.854 12.221 1.00 92.69 91 PRO A C 1
ATOM 671 O O . PRO A 1 91 ? -4.330 -2.696 13.435 1.00 92.69 91 PRO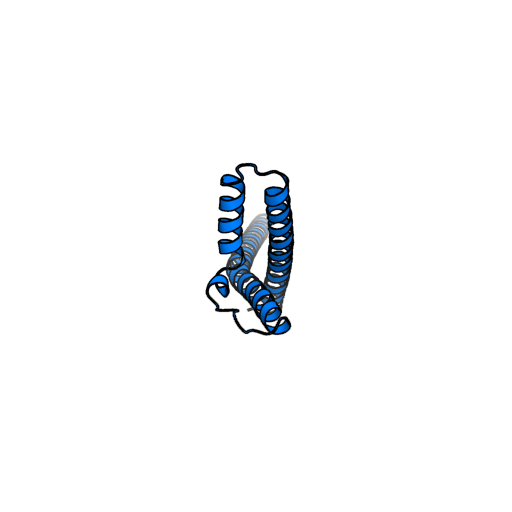 A O 1
ATOM 674 N N . VAL A 1 92 ? -4.375 -1.840 11.360 1.00 91.94 92 VAL A N 1
ATOM 675 C CA . VAL A 1 92 ? -4.665 -0.460 11.798 1.00 91.94 92 VAL A CA 1
ATOM 676 C C . VAL A 1 92 ? -5.986 -0.397 12.560 1.00 91.94 92 VAL A C 1
ATOM 678 O O . VAL A 1 92 ? -6.076 0.191 13.640 1.00 91.94 92 VAL A O 1
ATOM 681 N N . TRP A 1 93 ? -7.019 -1.048 12.034 1.00 90.06 93 TRP A N 1
ATOM 682 C CA . TRP A 1 93 ? -8.312 -1.108 12.693 1.00 90.06 93 TRP A CA 1
ATOM 683 C C . TRP A 1 93 ? -8.274 -1.929 13.988 1.00 90.06 93 TRP A C 1
ATOM 685 O O . TRP A 1 93 ? -8.865 -1.520 14.991 1.00 90.06 93 TRP A O 1
ATOM 695 N N . ALA A 1 94 ? -7.562 -3.060 13.997 1.00 89.00 94 ALA A N 1
ATOM 696 C CA . ALA A 1 94 ? -7.372 -3.863 15.203 1.00 89.00 94 ALA A CA 1
ATOM 697 C C . ALA A 1 94 ? -6.685 -3.045 16.309 1.00 89.00 94 ALA A C 1
ATOM 699 O O . ALA A 1 94 ? -7.150 -3.030 17.451 1.00 89.00 94 ALA A O 1
ATOM 700 N N . LEU A 1 95 ? -5.642 -2.288 15.960 1.00 90.69 95 LEU A N 1
ATOM 701 C CA . LEU A 1 95 ? -4.936 -1.405 16.882 1.00 90.69 95 LEU A CA 1
ATOM 702 C C . LEU A 1 95 ? -5.845 -0.290 17.414 1.00 90.69 95 LEU A C 1
ATOM 704 O O . LEU A 1 95 ? -5.893 -0.066 18.624 1.00 90.69 95 LEU A O 1
ATOM 708 N N . ALA A 1 96 ? -6.617 0.364 16.541 1.00 87.38 96 ALA A N 1
ATOM 709 C CA . ALA A 1 96 ? -7.563 1.404 16.943 1.00 87.38 96 ALA A CA 1
ATOM 710 C C . ALA A 1 96 ? -8.571 0.884 17.982 1.00 87.38 96 ALA A C 1
ATOM 712 O O . ALA A 1 96 ? -8.829 1.541 18.992 1.00 87.38 96 ALA A O 1
ATOM 713 N N . ARG A 1 97 ? -9.075 -0.342 17.796 1.00 86.00 97 ARG A N 1
ATOM 714 C CA . ARG A 1 97 ? -9.988 -0.988 18.751 1.00 86.00 97 ARG A CA 1
ATOM 715 C C . ARG A 1 97 ? -9.342 -1.289 20.096 1.00 86.00 97 ARG A C 1
ATOM 717 O O . ARG A 1 97 ? -9.972 -1.081 21.132 1.00 86.00 97 ARG A O 1
ATOM 724 N N . LEU A 1 98 ? -8.095 -1.755 20.097 1.00 89.12 98 LEU A N 1
ATOM 725 C CA . LEU A 1 98 ? -7.350 -1.993 21.335 1.00 89.12 98 LEU A CA 1
ATOM 726 C C . LEU A 1 98 ? -7.158 -0.692 22.128 1.00 89.12 98 LEU A C 1
ATOM 728 O O . LEU A 1 98 ? -7.271 -0.690 23.356 1.00 89.12 98 LEU A O 1
ATOM 732 N N . VAL A 1 99 ? -6.906 0.423 21.441 1.00 88.88 99 VAL A N 1
ATOM 733 C CA . VAL A 1 99 ? -6.746 1.745 22.065 1.00 88.88 99 VAL A CA 1
ATOM 734 C C . VAL A 1 99 ? -8.075 2.278 22.611 1.00 88.88 99 VAL A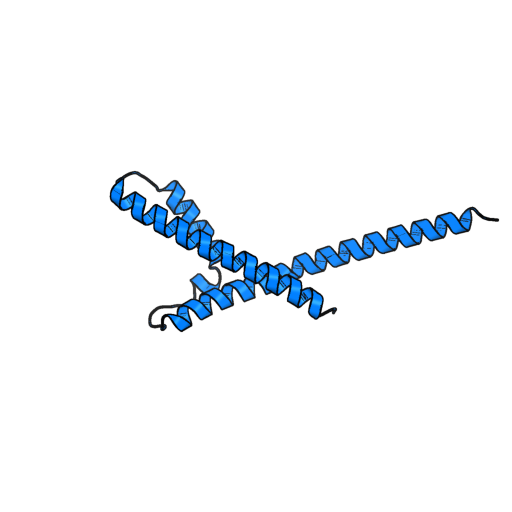 C 1
ATOM 736 O O . VAL A 1 99 ? -8.123 2.741 23.756 1.00 88.88 99 VAL A O 1
ATOM 739 N N . GLU A 1 100 ? -9.165 2.169 21.845 1.00 86.00 100 GLU A N 1
ATOM 740 C CA . GLU A 1 100 ? -10.514 2.544 22.295 1.00 86.00 100 GLU A CA 1
ATOM 741 C C . GLU A 1 100 ? -10.906 1.759 23.561 1.00 86.00 100 GLU A C 1
ATOM 743 O O . GLU A 1 100 ? -11.309 2.359 24.560 1.00 86.00 100 GLU A O 1
ATOM 748 N N . GLY A 1 101 ? -10.686 0.438 23.574 1.00 84.44 101 GLY A N 1
ATOM 749 C CA . GLY A 1 101 ? -10.965 -0.419 24.731 1.00 84.44 101 GLY A CA 1
ATOM 750 C C . GLY A 1 101 ? -10.190 -0.012 25.990 1.00 84.44 101 GLY A C 1
ATOM 751 O O . GLY A 1 101 ? -10.777 0.133 27.064 1.00 84.44 101 GLY A O 1
ATOM 752 N N . LYS A 1 102 ? -8.884 0.266 25.864 1.00 87.62 102 LYS A N 1
ATOM 753 C CA . LYS A 1 102 ? -8.059 0.759 26.986 1.00 87.62 102 LYS A CA 1
ATOM 754 C C . LYS A 1 102 ? -8.548 2.111 27.509 1.00 87.62 102 LYS A C 1
ATOM 756 O O . LYS A 1 102 ? -8.534 2.352 28.715 1.00 87.62 102 LYS A O 1
ATOM 761 N N . THR A 1 103 ? -8.984 2.994 26.616 1.00 87.56 103 THR A N 1
ATOM 762 C CA . THR A 1 103 ? -9.450 4.340 26.976 1.00 87.56 103 THR A CA 1
ATOM 763 C C . THR A 1 103 ? -10.771 4.289 27.739 1.00 87.56 103 THR A C 1
ATOM 765 O O . THR A 1 103 ? -10.920 4.964 28.759 1.00 87.56 103 THR A O 1
ATOM 768 N N . LEU A 1 104 ? -11.706 3.447 27.293 1.00 88.62 104 LEU A N 1
ATOM 769 C CA . LEU A 1 104 ? -12.979 3.224 27.978 1.00 88.62 104 LEU A CA 1
ATOM 770 C C . LEU A 1 104 ? -12.775 2.600 29.363 1.00 88.62 104 LEU A C 1
ATOM 772 O O . LEU A 1 104 ? -13.341 3.096 30.336 1.00 88.62 104 LEU A O 1
ATOM 776 N N . ALA A 1 105 ? -11.902 1.593 29.480 1.00 85.25 105 ALA A N 1
ATOM 777 C CA . ALA A 1 105 ? -11.571 0.979 30.767 1.00 85.25 105 ALA A CA 1
ATOM 778 C C . ALA A 1 105 ? -10.986 2.000 31.763 1.00 85.25 105 ALA A C 1
ATOM 780 O O . ALA A 1 105 ? -11.400 2.054 32.921 1.00 85.25 105 ALA A O 1
ATOM 781 N N . ARG A 1 106 ? -10.078 2.872 31.301 1.00 87.75 106 ARG A N 1
ATOM 782 C CA . ARG A 1 106 ? -9.508 3.958 32.119 1.00 87.75 106 ARG A CA 1
ATOM 783 C C . ARG A 1 106 ? -10.562 4.976 32.565 1.00 87.75 106 ARG A C 1
ATOM 785 O O . ARG A 1 106 ? -10.537 5.405 33.716 1.00 87.75 106 ARG A O 1
ATOM 792 N N . ARG A 1 107 ? -11.492 5.359 31.682 1.00 85.81 107 ARG A N 1
ATOM 793 C CA . ARG A 1 107 ? -12.597 6.274 32.029 1.00 85.81 107 ARG A CA 1
ATOM 794 C C . ARG A 1 107 ? -13.535 5.658 33.068 1.00 85.81 107 ARG A C 1
ATOM 7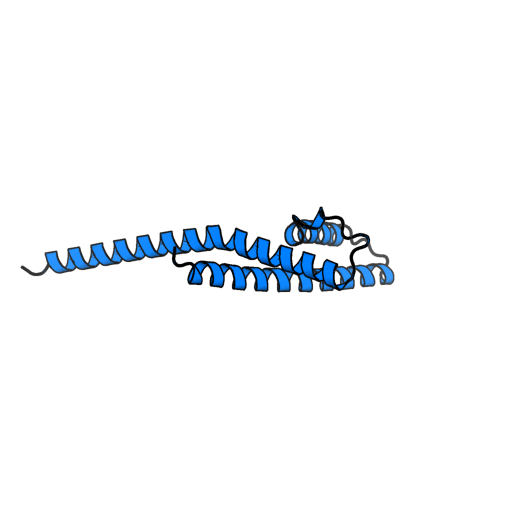96 O O . ARG A 1 107 ? -13.857 6.325 34.045 1.00 85.81 107 ARG A O 1
ATOM 803 N N . ALA A 1 108 ? -13.908 4.390 32.903 1.00 86.06 108 ALA A N 1
ATOM 804 C CA . ALA A 1 108 ? -14.763 3.679 33.853 1.00 86.06 108 ALA A CA 1
ATOM 805 C C . ALA A 1 108 ? -14.111 3.549 35.242 1.00 86.06 108 ALA A C 1
ATOM 807 O O . ALA A 1 108 ? -14.769 3.781 36.255 1.00 86.06 108 ALA A O 1
ATOM 808 N N . ALA A 1 109 ? -12.808 3.247 35.298 1.00 86.88 109 ALA A N 1
ATOM 809 C CA . ALA A 1 109 ? -12.057 3.205 36.554 1.00 86.88 109 ALA A CA 1
ATOM 810 C C . ALA A 1 109 ? -12.030 4.572 37.263 1.00 86.88 109 ALA A C 1
ATOM 812 O O . ALA A 1 109 ? -12.203 4.638 38.478 1.00 86.88 109 ALA A O 1
ATOM 813 N N . ARG A 1 110 ? -11.874 5.670 36.508 1.00 86.50 110 ARG A N 1
ATOM 814 C CA . ARG A 1 110 ? -11.895 7.032 37.062 1.00 86.50 110 ARG A CA 1
ATOM 815 C C . ARG A 1 110 ? -13.254 7.388 37.675 1.00 86.50 110 ARG A C 1
ATOM 817 O O . ARG A 1 110 ? -13.276 7.884 38.793 1.00 86.50 110 ARG A O 1
ATOM 824 N N . ILE A 1 111 ? -14.358 7.101 36.979 1.00 86.69 111 ILE A N 1
ATOM 825 C CA . ILE A 1 111 ? -15.723 7.380 37.470 1.00 86.69 111 ILE A CA 1
ATOM 826 C C . ILE A 1 111 ? -16.038 6.557 38.726 1.00 86.69 111 ILE A C 1
ATOM 828 O O . ILE A 1 111 ? -16.599 7.070 39.690 1.00 86.69 111 ILE A O 1
ATOM 832 N N . ARG A 1 112 ? -15.637 5.279 38.751 1.00 83.38 112 ARG A N 1
ATOM 833 C CA . ARG A 1 112 ? -15.808 4.429 39.936 1.00 83.38 112 ARG A CA 1
ATOM 834 C C . ARG A 1 112 ? -15.067 4.992 41.149 1.00 83.38 112 ARG A C 1
ATOM 836 O O . ARG A 1 112 ? -15.607 4.978 42.247 1.00 83.38 112 ARG A O 1
ATOM 843 N N . ASN A 1 113 ? -13.842 5.478 40.953 1.00 81.38 113 ASN A N 1
ATOM 844 C CA . ASN A 1 113 ? -13.054 6.051 42.040 1.00 81.38 113 ASN A CA 1
ATOM 845 C C . ASN A 1 113 ? -13.619 7.390 42.530 1.00 81.38 113 ASN A C 1
ATOM 847 O O . ASN A 1 113 ? -13.563 7.634 43.728 1.00 81.38 113 ASN A O 1
ATOM 851 N N . SER A 1 114 ? -14.197 8.223 41.655 1.00 80.81 114 SER A N 1
ATOM 852 C CA . SER A 1 114 ? -14.842 9.470 42.087 1.00 80.81 114 SER A CA 1
ATOM 853 C C . SER A 1 114 ? -16.116 9.216 42.896 1.00 80.81 114 SER A C 1
ATOM 855 O O . SER A 1 114 ? -16.302 9.848 43.922 1.00 80.81 114 SER A O 1
ATOM 857 N N . GLN A 1 115 ? -16.943 8.234 42.517 1.00 75.69 115 GLN A N 1
ATOM 858 C CA . GLN A 1 115 ? -18.145 7.884 43.294 1.00 75.69 115 GLN A CA 1
ATOM 859 C C . GLN A 1 115 ? -17.850 7.220 44.646 1.00 75.69 115 GLN A C 1
ATOM 861 O O . GLN A 1 115 ? -18.737 7.108 45.480 1.00 75.69 115 GLN A O 1
ATOM 866 N N . ARG A 1 116 ? -16.619 6.751 44.871 1.00 71.44 116 ARG A N 1
ATOM 867 C CA . ARG A 1 116 ? -16.205 6.143 46.143 1.00 71.44 116 ARG A CA 1
ATOM 868 C C . ARG A 1 116 ? -15.733 7.169 47.178 1.00 71.44 116 ARG A C 1
ATOM 870 O O . ARG A 1 116 ? -15.445 6.775 48.302 1.00 71.44 116 ARG A O 1
ATOM 877 N N . LEU A 1 117 ? -15.577 8.431 46.777 1.00 68.75 117 LEU A N 1
ATOM 878 C CA . LEU A 1 117 ? -15.025 9.512 47.597 1.00 68.75 117 LEU A CA 1
ATOM 879 C C . LEU A 1 117 ? -16.090 10.498 48.102 1.00 68.75 117 LEU A C 1
ATOM 881 O O . LEU A 1 117 ? -15.755 11.322 48.946 1.00 68.75 117 LEU A O 1
ATOM 885 N N . ASP A 1 118 ? -17.340 10.369 47.649 1.00 60.19 118 ASP A N 1
ATOM 886 C CA . ASP A 1 118 ? -18.489 11.131 48.148 1.00 60.19 118 ASP A CA 1
ATOM 887 C C . ASP A 1 118 ? -19.374 10.206 49.019 1.00 60.19 118 ASP A C 1
ATOM 889 O O . ASP A 1 118 ? -20.118 9.394 48.458 1.00 60.19 118 ASP A O 1
ATOM 893 N N . PRO A 1 119 ? -19.240 10.236 50.362 1.00 60.50 119 PRO A N 1
ATOM 894 C CA . PRO A 1 119 ? -20.149 9.567 51.297 1.00 60.50 119 PRO A CA 1
ATOM 895 C C . PRO A 1 119 ? -21.488 10.299 51.476 1.00 60.50 119 PRO A C 1
ATOM 897 O O . PRO A 1 119 ? -21.519 11.546 51.364 1.00 60.50 119 PRO A O 1
#

Solvent-accessible surface area (backbone atoms only — not comparable to full-atom values): 6623 Å² total; per-residue (Å²): 128,69,59,66,62,52,51,51,47,13,51,52,42,13,50,53,44,41,54,51,47,53,53,47,53,53,50,52,50,52,52,54,55,50,41,76,77,64,76,59,92,50,68,69,60,53,50,53,48,49,54,49,49,51,62,68,36,50,77,53,73,76,53,86,61,81,90,54,54,71,71,56,50,52,49,51,57,51,49,47,19,46,50,52,5,52,58,55,28,50,61,54,49,53,50,52,50,55,50,52,53,54,52,52,54,52,52,52,52,51,54,55,55,56,64,71,71,64,132

Radius of gyration: 22.95 Å; Cα contacts (8 Å, |Δi|>4): 57; chains: 1; bounding box: 49×23×75 Å

Mean predicted aligned error: 8.67 Å

pLDDT: mean 83.99, std 8.73, range [59.28, 96.19]

Sequence (119 aa):
MNRLRYLTIAAVLATVHLLLALSFLLVSFSLGTGRFDSGGDMSQLESIATALSDALLSPISRVPNEGLSSPLQWAVVLGNSILWGAVLAVPVWALARLVEGKTLARRAARIRNSQRLDP